Protein AF-V4Y788-F1 (afdb_monomer_lite)

Sequence (87 aa):
AILDDELTEAVYGGGLEAARAAATEAMDRGVVQEDIAESLVGRAFRVRGNLSVDEYGANLDATEFDPAGEPPARLAAETLADLEAAE

pLDDT: mean 84.76, std 8.93, range [63.09, 96.81]

Radius of gyration: 17.61 Å; chains: 1; bounding box: 41×32×43 Å

Foldseek 3Di:
DAEDQVVVLVLQVHHPVVLVVVCVVVVHNVVSVVSSCVSPPPFAWDFAADWDADPVGIDGYTPDIGGDPDTVVRVVVVVVVVVVVVD

Secondary structure (DSSP, 8-state):
-B--HHHHHHHTTSHHHHHHHHHHHTT-SHHHHHHHHHHHTT--EEEEEEEEEETTEEEEEEEEEEE-SS-HHHHHHHHHHHHHTT-

Structure (mmCIF, N/CA/C/O backbone):
data_AF-V4Y788-F1
#
_entry.id   AF-V4Y788-F1
#
loop_
_atom_site.group_PDB
_atom_site.id
_atom_site.type_symbol
_atom_site.label_atom_id
_atom_site.label_alt_id
_atom_site.label_comp_id
_atom_site.label_asym_id
_atom_site.label_entity_id
_atom_site.label_seq_id
_atom_site.pdbx_PDB_ins_code
_atom_site.Cartn_x
_atom_site.Cartn_y
_atom_site.Cartn_z
_atom_site.occupancy
_atom_site.B_iso_or_equiv
_atom_site.auth_seq_id
_atom_site.auth_comp_id
_atom_site.auth_asym_id
_atom_site.auth_atom_id
_atom_site.pdbx_PDB_model_num
ATOM 1 N N . ALA A 1 1 ? 5.670 -1.991 4.302 1.00 84.44 1 ALA A N 1
ATOM 2 C CA . ALA A 1 1 ? 5.625 -0.519 4.334 1.00 84.44 1 ALA A CA 1
ATOM 3 C C . ALA A 1 1 ? 4.628 -0.100 5.397 1.00 84.44 1 ALA A C 1
ATOM 5 O O . ALA A 1 1 ? 3.692 -0.854 5.643 1.00 84.44 1 ALA A O 1
ATOM 6 N N . ILE A 1 2 ? 4.855 1.041 6.028 1.00 93.75 2 ILE A N 1
ATOM 7 C CA . ILE A 1 2 ? 3.987 1.648 7.032 1.00 93.75 2 ILE A CA 1
ATOM 8 C C . ILE A 1 2 ? 3.305 2.828 6.340 1.00 93.75 2 ILE A C 1
ATOM 10 O O . ILE A 1 2 ? 3.990 3.628 5.708 1.00 93.75 2 ILE A O 1
ATOM 14 N N . LEU A 1 3 ? 1.975 2.875 6.388 1.00 92.31 3 LEU A N 1
ATOM 15 C CA . LEU A 1 3 ? 1.178 3.963 5.822 1.00 92.31 3 LEU A CA 1
ATOM 16 C C . LEU A 1 3 ? 0.808 4.930 6.948 1.00 92.31 3 LEU A C 1
ATOM 18 O O . LEU A 1 3 ? 0.487 4.487 8.053 1.00 92.31 3 LEU A O 1
ATOM 22 N N . ASP A 1 4 ? 0.866 6.227 6.671 1.00 91.25 4 ASP A N 1
ATOM 23 C CA . ASP A 1 4 ? 0.359 7.256 7.577 1.00 91.25 4 ASP A CA 1
ATOM 24 C C . ASP A 1 4 ? -1.178 7.322 7.547 1.00 91.25 4 ASP A C 1
ATOM 26 O O . ASP A 1 4 ? -1.846 6.501 6.912 1.00 91.25 4 ASP A O 1
ATOM 30 N N . ASP A 1 5 ? -1.758 8.254 8.296 1.00 88.62 5 ASP A N 1
ATOM 31 C CA . ASP A 1 5 ? -3.204 8.430 8.381 1.00 88.62 5 ASP A CA 1
ATOM 32 C C . ASP A 1 5 ? -3.821 8.787 7.026 1.00 88.62 5 ASP A C 1
ATOM 34 O O . ASP A 1 5 ? -4.793 8.145 6.631 1.00 88.62 5 ASP A O 1
ATOM 38 N N . GLU A 1 6 ? -3.219 9.710 6.277 1.00 87.94 6 GLU A N 1
ATOM 39 C CA . GLU A 1 6 ? -3.711 10.135 4.962 1.00 87.94 6 GLU A CA 1
ATOM 40 C C . GLU A 1 6 ? -3.738 8.974 3.948 1.00 87.94 6 GLU A C 1
ATOM 42 O O . GLU A 1 6 ? -4.758 8.724 3.294 1.00 87.94 6 GLU A O 1
ATOM 47 N N . LEU A 1 7 ? -2.651 8.202 3.841 1.00 89.88 7 LEU A N 1
ATOM 48 C CA . LEU A 1 7 ? -2.584 7.044 2.945 1.00 89.88 7 LEU A CA 1
ATOM 49 C C . LEU A 1 7 ? -3.492 5.902 3.414 1.00 89.88 7 LEU A C 1
ATOM 51 O O . LEU A 1 7 ? -4.093 5.207 2.591 1.00 89.88 7 LEU A O 1
ATOM 55 N N . THR A 1 8 ? -3.632 5.709 4.727 1.00 87.12 8 THR A N 1
ATOM 56 C CA . THR A 1 8 ? -4.548 4.702 5.276 1.00 87.12 8 THR A CA 1
ATOM 57 C C . THR A 1 8 ? -6.006 5.081 4.988 1.00 87.12 8 THR A C 1
ATOM 59 O O . THR A 1 8 ? -6.809 4.222 4.624 1.00 87.12 8 THR A O 1
ATOM 62 N N . GLU A 1 9 ? -6.368 6.360 5.080 1.00 85.25 9 GLU A N 1
ATOM 63 C CA . GLU A 1 9 ? -7.702 6.853 4.725 1.00 85.25 9 GLU A CA 1
ATOM 64 C C . GLU A 1 9 ? -8.054 6.614 3.255 1.00 85.25 9 GLU A C 1
ATOM 66 O O . GLU A 1 9 ? -9.186 6.219 2.950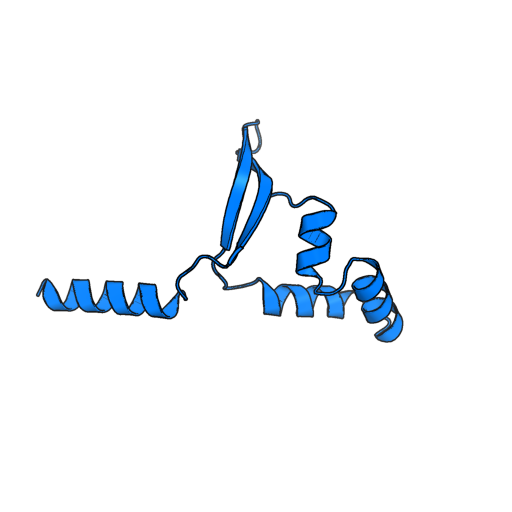 1.00 85.25 9 GLU A O 1
ATOM 71 N N . ALA A 1 10 ? -7.083 6.793 2.358 1.00 83.81 10 ALA A N 1
ATOM 72 C CA . ALA A 1 10 ? -7.250 6.510 0.938 1.00 83.81 10 ALA A CA 1
ATOM 73 C C . ALA A 1 10 ? -7.533 5.020 0.671 1.00 83.81 10 ALA A C 1
ATOM 75 O O . ALA A 1 10 ? -8.397 4.698 -0.147 1.00 83.81 10 ALA A O 1
ATOM 76 N N . VAL A 1 11 ? -6.871 4.111 1.398 1.00 84.38 11 VAL A N 1
ATOM 77 C CA . VAL A 1 11 ? -7.111 2.657 1.309 1.00 84.38 11 VAL A CA 1
ATOM 78 C C . VAL A 1 11 ? -8.543 2.288 1.702 1.00 84.38 11 VAL A C 1
ATOM 80 O O . VAL A 1 11 ? -9.136 1.406 1.084 1.00 84.38 11 VAL A O 1
ATOM 83 N N . TYR A 1 12 ? -9.134 2.980 2.678 1.00 78.94 12 TYR A N 1
ATOM 84 C CA . TYR A 1 12 ? -10.522 2.740 3.086 1.00 78.94 12 TYR A CA 1
ATOM 85 C C . TYR A 1 12 ? -11.567 3.198 2.049 1.00 78.94 12 TYR A C 1
ATOM 87 O O . TYR A 1 12 ? -12.753 2.945 2.240 1.00 78.94 12 TYR A O 1
ATOM 95 N N . GLY A 1 13 ? -11.176 3.890 0.968 1.00 66.44 13 GLY A N 1
ATOM 96 C CA . GLY A 1 13 ? -12.098 4.320 -0.096 1.00 66.44 13 GLY A CA 1
ATOM 97 C C . GLY A 1 13 ? -13.101 5.410 0.315 1.00 66.44 13 GLY A C 1
ATOM 98 O O . GLY A 1 13 ? -14.024 5.718 -0.437 1.00 66.44 13 GLY A O 1
ATOM 99 N N . GLY A 1 14 ? -12.924 6.004 1.498 1.00 63.09 14 GLY A N 1
ATOM 100 C CA . GLY A 1 14 ? -13.814 7.024 2.064 1.00 63.09 14 GLY A CA 1
ATOM 101 C C . GLY A 1 14 ? -13.367 7.581 3.421 1.00 63.09 14 GLY A C 1
ATOM 102 O O . GLY A 1 14 ? -14.146 8.273 4.075 1.00 63.09 14 GLY A O 1
ATOM 103 N N . GLY A 1 15 ? -12.137 7.285 3.856 1.00 69.00 15 GLY A N 1
ATOM 104 C CA . GLY A 1 15 ? -11.602 7.701 5.151 1.00 69.00 15 GLY A CA 1
ATOM 105 C C . GLY A 1 15 ? -11.950 6.775 6.324 1.00 69.00 15 GLY A C 1
ATOM 106 O O . GLY A 1 15 ? -12.809 5.893 6.240 1.00 69.00 15 GLY A O 1
ATOM 107 N N . LEU A 1 16 ? -11.270 6.992 7.454 1.00 70.56 16 LEU A N 1
ATOM 108 C CA . LEU A 1 16 ? -11.387 6.180 8.672 1.00 70.56 16 LEU A CA 1
ATOM 109 C C . LEU A 1 16 ? -12.797 6.235 9.286 1.00 70.56 16 LEU A C 1
ATOM 111 O O . LEU A 1 16 ? -13.273 5.248 9.850 1.00 70.56 16 LEU A O 1
ATOM 115 N N . GLU A 1 17 ? -13.477 7.375 9.167 1.00 73.19 17 GLU A N 1
ATOM 116 C CA . GLU A 1 17 ? -14.856 7.560 9.637 1.00 73.19 17 GLU A CA 1
ATOM 117 C C . GLU A 1 17 ? -15.858 6.726 8.829 1.00 73.19 17 GLU A C 1
ATOM 119 O O . GLU A 1 17 ? -16.734 6.088 9.414 1.00 73.19 17 GLU A O 1
ATOM 124 N N . ALA A 1 18 ? -15.700 6.647 7.502 1.00 71.88 18 ALA A N 1
ATOM 125 C CA . ALA A 1 18 ? -16.552 5.807 6.661 1.00 71.88 18 ALA A CA 1
ATOM 126 C C . ALA A 1 18 ? -16.351 4.319 6.978 1.00 71.88 18 ALA A C 1
ATOM 128 O O . ALA A 1 18 ? -17.326 3.585 7.142 1.00 71.88 18 ALA A O 1
ATOM 129 N N . ALA A 1 19 ? -15.100 3.893 7.175 1.00 73.31 19 ALA A N 1
ATOM 130 C CA . ALA A 1 19 ? -14.792 2.535 7.613 1.00 73.31 19 ALA A CA 1
ATOM 131 C C . ALA A 1 19 ? -15.394 2.221 8.997 1.00 73.31 19 ALA A C 1
ATOM 133 O O . ALA A 1 19 ? -15.978 1.158 9.209 1.00 73.31 19 ALA A O 1
ATOM 134 N N . ARG A 1 20 ? -15.318 3.159 9.953 1.00 75.88 20 ARG A N 1
ATOM 135 C CA . ARG A 1 20 ? -15.960 3.015 11.273 1.00 75.88 20 ARG A CA 1
ATOM 136 C C . ARG A 1 20 ? -17.480 2.938 11.178 1.00 75.88 20 ARG A C 1
ATOM 138 O O . ARG A 1 20 ? -18.076 2.154 11.919 1.00 75.88 20 ARG A O 1
ATOM 145 N N . ALA A 1 21 ? -18.098 3.723 10.300 1.00 79.69 21 ALA A N 1
ATOM 146 C CA . ALA A 1 21 ? -19.535 3.680 10.058 1.00 79.69 21 ALA A CA 1
ATOM 147 C C . ALA A 1 21 ? -19.953 2.321 9.480 1.00 79.69 21 ALA A C 1
ATOM 149 O O . ALA A 1 21 ? -20.847 1.692 10.041 1.00 79.69 21 ALA A O 1
ATOM 150 N N . ALA A 1 22 ? -19.238 1.823 8.465 1.00 75.50 22 ALA A N 1
ATOM 151 C CA . ALA A 1 22 ? -19.473 0.509 7.867 1.00 75.50 22 ALA A CA 1
ATOM 152 C C . ALA A 1 22 ? -19.345 -0.625 8.899 1.00 75.50 22 ALA A C 1
ATOM 154 O O . ALA A 1 22 ? -20.242 -1.455 9.027 1.00 75.50 22 ALA A O 1
ATOM 155 N N . ALA A 1 23 ? -18.289 -0.612 9.721 1.00 78.06 23 ALA A N 1
ATOM 156 C CA . ALA A 1 23 ? -18.124 -1.592 10.798 1.00 78.06 23 ALA A CA 1
ATOM 157 C C . ALA A 1 23 ? -19.224 -1.502 11.870 1.00 78.06 23 ALA A C 1
ATOM 159 O O . ALA A 1 23 ? -19.609 -2.510 12.461 1.00 78.06 23 ALA A O 1
ATOM 160 N N . THR A 1 24 ? -19.716 -0.293 12.158 1.00 80.94 24 THR A N 1
ATOM 161 C CA . THR A 1 24 ? -20.787 -0.078 13.143 1.00 80.94 24 THR A CA 1
ATOM 162 C C . THR A 1 24 ? -22.130 -0.570 12.611 1.00 80.94 24 THR A C 1
ATOM 164 O O . THR A 1 24 ? -22.866 -1.224 13.346 1.00 80.94 24 THR A O 1
ATOM 167 N N . GLU A 1 25 ? -22.432 -0.295 11.341 1.00 78.69 25 GLU A N 1
ATOM 168 C CA . GLU A 1 25 ? -23.631 -0.775 10.649 1.00 78.69 25 GLU A CA 1
ATOM 169 C C . GLU A 1 25 ? -23.642 -2.302 10.542 1.00 78.69 25 GLU A C 1
ATOM 171 O O . GLU A 1 25 ? -24.635 -2.940 10.890 1.00 78.69 25 GLU A O 1
ATOM 176 N N . ALA A 1 26 ? -22.513 -2.894 10.156 1.00 80.50 26 ALA A N 1
ATOM 177 C CA . ALA A 1 26 ? -22.350 -4.340 10.089 1.00 80.50 26 ALA A CA 1
ATOM 178 C C . ALA A 1 26 ? -22.275 -5.013 11.473 1.00 80.50 26 ALA A C 1
ATOM 180 O O . ALA A 1 26 ? -22.319 -6.238 11.560 1.00 80.50 26 ALA A O 1
ATOM 181 N N . MET A 1 27 ? -22.133 -4.230 12.554 1.00 83.12 27 MET A N 1
ATOM 182 C CA . MET A 1 27 ? -21.783 -4.699 13.904 1.00 83.12 27 MET A CA 1
ATOM 183 C C . MET A 1 27 ? -20.548 -5.614 13.932 1.00 83.12 27 MET A C 1
ATOM 185 O O . MET A 1 27 ? -20.356 -6.391 14.869 1.00 83.12 27 MET A O 1
ATOM 189 N N . ASP A 1 28 ? -19.699 -5.505 12.915 1.00 80.94 28 ASP A N 1
ATOM 190 C CA . ASP A 1 28 ? -18.568 -6.380 12.688 1.00 80.94 28 ASP A CA 1
ATOM 191 C C . ASP A 1 28 ? -17.410 -5.586 12.081 1.00 80.94 28 ASP A C 1
ATOM 193 O O . ASP A 1 28 ? -17.518 -4.950 11.033 1.00 80.94 28 ASP A O 1
ATOM 197 N N . ARG A 1 29 ? -16.262 -5.638 12.758 1.00 75.06 29 ARG A N 1
ATOM 198 C CA . ARG A 1 29 ? -15.015 -5.035 12.271 1.00 75.06 29 ARG A CA 1
ATOM 199 C C . ARG A 1 29 ? -14.341 -5.883 11.188 1.00 75.06 29 ARG A C 1
ATOM 201 O O . ARG A 1 29 ? -13.378 -5.413 10.586 1.00 75.06 29 ARG A O 1
ATOM 208 N N . GLY A 1 30 ? -14.796 -7.118 10.981 1.00 76.81 30 GLY A N 1
ATOM 209 C CA . GLY A 1 30 ? -14.338 -8.030 9.939 1.00 76.81 30 GLY A CA 1
ATOM 210 C C . GLY A 1 30 ? -14.648 -7.518 8.537 1.00 76.81 30 GLY A C 1
ATOM 211 O O . GLY A 1 30 ? -13.770 -7.578 7.688 1.00 76.81 30 GLY A O 1
ATOM 212 N N . VAL A 1 31 ? -15.812 -6.892 8.330 1.00 80.62 31 VAL A N 1
ATOM 213 C CA . VAL A 1 31 ? -16.226 -6.357 7.016 1.00 80.62 31 VAL A CA 1
ATOM 214 C C . VAL A 1 31 ? -15.199 -5.373 6.457 1.00 80.62 31 VAL A C 1
ATOM 216 O O . VAL A 1 31 ? -14.771 -5.489 5.318 1.00 80.62 31 VAL A O 1
ATOM 219 N N . VAL A 1 32 ? -14.689 -4.475 7.301 1.00 79.50 32 VAL A N 1
ATOM 220 C CA . VAL A 1 32 ? -13.651 -3.515 6.899 1.00 79.50 32 VAL A CA 1
ATOM 221 C C . VAL A 1 32 ? -12.344 -4.215 6.508 1.00 79.50 32 VAL A C 1
ATOM 223 O O . VAL A 1 32 ? -11.658 -3.777 5.590 1.00 79.50 32 VAL A O 1
ATOM 226 N N . GLN A 1 33 ? -11.979 -5.302 7.193 1.00 81.69 33 GLN A N 1
ATOM 227 C CA . GLN A 1 33 ? -10.785 -6.076 6.841 1.00 81.69 33 GLN A CA 1
ATOM 228 C C . GLN A 1 33 ? -10.970 -6.838 5.529 1.00 81.69 33 GLN A C 1
ATOM 230 O O . GLN A 1 33 ? -10.023 -6.915 4.751 1.00 81.69 33 GLN A O 1
ATOM 235 N N . GLU A 1 34 ? -12.159 -7.383 5.282 1.00 83.56 34 GLU A N 1
ATOM 236 C CA . GLU A 1 34 ? -12.497 -8.085 4.042 1.00 83.56 34 GLU A CA 1
ATOM 237 C C . GLU A 1 34 ? -12.483 -7.130 2.844 1.00 83.56 34 GLU A C 1
ATOM 239 O O . GLU A 1 34 ? -11.821 -7.423 1.849 1.00 83.56 34 GLU A O 1
ATOM 244 N N . ASP A 1 35 ? -13.078 -5.945 2.982 1.00 82.56 35 ASP A N 1
ATOM 245 C CA . ASP A 1 35 ? -13.087 -4.911 1.941 1.00 82.56 35 ASP A CA 1
ATOM 246 C C . ASP A 1 35 ? -11.664 -4.418 1.611 1.00 82.56 35 ASP A C 1
ATOM 248 O O . ASP A 1 35 ? -11.273 -4.278 0.444 1.00 82.56 35 ASP A O 1
ATOM 252 N N . ILE A 1 36 ? -10.833 -4.193 2.639 1.00 84.06 36 ILE A N 1
ATOM 253 C CA . ILE A 1 36 ? -9.416 -3.862 2.432 1.00 84.06 36 ILE A CA 1
ATOM 254 C C . ILE A 1 36 ? -8.689 -5.028 1.761 1.00 84.06 36 ILE A C 1
ATOM 256 O O . ILE A 1 36 ? -7.882 -4.815 0.855 1.00 84.06 36 ILE A O 1
ATOM 260 N N . ALA A 1 37 ? -8.951 -6.263 2.187 1.00 85.31 37 ALA A N 1
ATOM 261 C CA . ALA A 1 37 ? -8.300 -7.426 1.611 1.00 85.31 37 ALA A CA 1
ATOM 262 C C . ALA A 1 37 ? -8.644 -7.572 0.122 1.00 85.31 37 ALA A C 1
ATOM 264 O O . ALA A 1 37 ? -7.744 -7.784 -0.685 1.00 85.31 37 ALA A O 1
ATOM 265 N N . GLU A 1 38 ? -9.901 -7.378 -0.269 1.00 83.81 38 GLU A N 1
ATOM 266 C CA . GLU A 1 38 ? -10.332 -7.437 -1.670 1.00 83.81 38 GLU A CA 1
ATOM 267 C C . GLU A 1 38 ? -9.696 -6.329 -2.538 1.00 83.81 38 GLU A C 1
ATOM 269 O O . GLU A 1 38 ? -9.395 -6.518 -3.729 1.00 83.81 38 GLU A O 1
ATOM 274 N N . SER A 1 39 ? -9.440 -5.162 -1.942 1.00 81.00 39 SER A N 1
ATOM 275 C CA . SER A 1 39 ? -8.826 -4.034 -2.645 1.00 81.00 39 SER A CA 1
ATOM 276 C C . SER A 1 39 ? -7.296 -4.096 -2.711 1.00 81.00 39 SER A C 1
ATOM 278 O O . SER A 1 39 ? -6.728 -3.609 -3.689 1.00 81.00 39 SER A O 1
ATOM 280 N N . LEU A 1 40 ? -6.618 -4.716 -1.7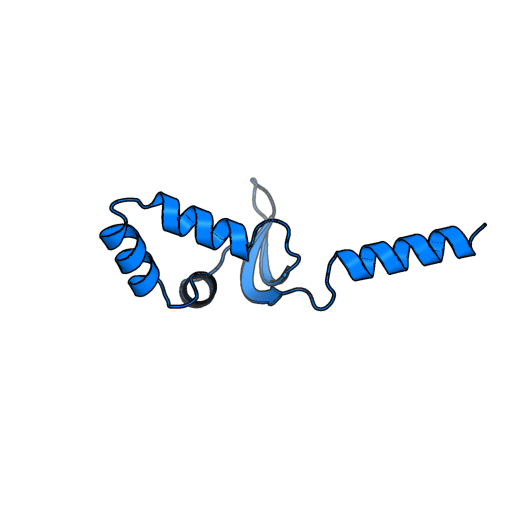39 1.00 86.75 40 LEU A N 1
ATOM 281 C CA . LEU A 1 40 ? -5.153 -4.721 -1.653 1.00 86.75 40 LEU A CA 1
ATOM 282 C C . LEU A 1 40 ? -4.508 -6.085 -1.921 1.00 86.75 40 LEU A C 1
ATOM 284 O O . LEU A 1 40 ? -3.464 -6.161 -2.574 1.00 86.75 40 LEU A O 1
ATOM 288 N N . VAL A 1 41 ? -5.077 -7.171 -1.401 1.00 87.56 41 VAL A N 1
ATOM 289 C CA . VAL A 1 41 ? -4.424 -8.485 -1.432 1.00 87.56 41 VAL A CA 1
ATOM 290 C C . VAL A 1 41 ? -4.354 -9.000 -2.869 1.00 87.56 41 VAL A C 1
ATOM 292 O O . VAL A 1 41 ? -5.309 -8.931 -3.637 1.00 87.56 41 VAL A O 1
ATOM 295 N N . GLY A 1 42 ? -3.180 -9.508 -3.250 1.00 84.38 42 GLY A N 1
ATOM 296 C CA . GLY A 1 42 ? -2.925 -10.025 -4.596 1.00 84.38 42 GLY A CA 1
ATOM 297 C C . GLY A 1 42 ? -2.684 -8.951 -5.660 1.00 84.38 42 GLY A C 1
ATOM 298 O O . GLY A 1 42 ? -2.455 -9.297 -6.820 1.00 84.38 42 GLY A O 1
ATOM 299 N N . ARG A 1 43 ? -2.695 -7.661 -5.296 1.00 84.31 43 ARG A N 1
ATOM 300 C CA . ARG A 1 43 ? -2.380 -6.562 -6.216 1.00 84.31 43 ARG A CA 1
ATOM 301 C C . ARG A 1 43 ? -0.943 -6.081 -6.039 1.00 84.31 43 ARG A C 1
ATOM 303 O O . ARG A 1 43 ? -0.347 -6.207 -4.971 1.00 84.31 43 ARG A O 1
ATOM 310 N N . ALA A 1 44 ? -0.382 -5.535 -7.113 1.00 85.44 44 ALA A N 1
ATOM 311 C CA . ALA A 1 44 ? 0.947 -4.942 -7.103 1.00 85.44 44 ALA A CA 1
ATOM 312 C C . ALA A 1 44 ? 0.844 -3.437 -6.833 1.00 85.44 44 ALA A C 1
ATOM 314 O O . ALA A 1 44 ? 0.034 -2.750 -7.457 1.00 85.44 44 ALA A O 1
ATOM 315 N N . PHE A 1 45 ? 1.691 -2.930 -5.939 1.00 87.81 45 PHE A N 1
ATOM 316 C CA . PHE A 1 45 ? 1.761 -1.514 -5.584 1.00 87.81 45 PHE A CA 1
ATOM 317 C C . PHE A 1 45 ? 3.194 -1.007 -5.679 1.00 87.81 45 PHE A C 1
ATOM 319 O O . PHE A 1 45 ? 4.151 -1.704 -5.333 1.00 87.81 45 PHE A O 1
ATOM 326 N N . ARG A 1 46 ? 3.334 0.233 -6.133 1.00 90.25 46 ARG A N 1
ATOM 327 C CA . ARG A 1 46 ? 4.550 1.020 -6.030 1.00 90.25 46 ARG A CA 1
ATOM 328 C C . ARG A 1 46 ? 4.479 1.835 -4.746 1.00 90.25 46 ARG A C 1
ATOM 330 O O . ARG A 1 46 ? 3.537 2.590 -4.535 1.00 90.25 46 ARG A O 1
ATOM 337 N N . VAL A 1 47 ? 5.515 1.707 -3.924 1.00 93.81 47 VAL A N 1
ATOM 338 C CA . VAL A 1 47 ? 5.624 2.421 -2.649 1.00 93.81 47 VAL A CA 1
ATOM 339 C C . VAL A 1 47 ? 6.890 3.266 -2.653 1.00 93.81 47 VAL A C 1
ATOM 341 O O . VAL A 1 47 ? 7.963 2.765 -3.002 1.00 93.81 47 VAL A O 1
ATOM 344 N N . ARG A 1 48 ? 6.785 4.542 -2.274 1.00 93.75 48 ARG A N 1
ATOM 345 C CA . ARG A 1 48 ? 7.940 5.415 -2.007 1.00 93.75 48 ARG A CA 1
ATOM 346 C C . ARG A 1 48 ? 7.892 5.900 -0.578 1.00 93.75 48 ARG A C 1
ATOM 348 O O . ARG A 1 48 ? 6.812 6.075 -0.032 1.00 93.75 48 ARG A O 1
ATOM 355 N N . GLY A 1 49 ? 9.060 6.107 0.013 1.00 95.06 49 GLY A N 1
ATOM 356 C CA . GLY A 1 49 ? 9.139 6.469 1.412 1.00 95.06 49 GLY A CA 1
ATOM 357 C C . GLY A 1 49 ? 10.555 6.510 1.954 1.00 95.06 49 GLY A C 1
ATOM 358 O O . GLY A 1 49 ? 11.530 6.346 1.212 1.00 95.06 49 GLY A O 1
ATOM 359 N N . ASN A 1 50 ? 10.648 6.703 3.263 1.00 96.06 50 ASN A N 1
ATOM 360 C CA . ASN A 1 50 ? 11.903 6.657 3.991 1.00 96.06 50 ASN A CA 1
ATOM 361 C C . ASN A 1 50 ? 12.197 5.224 4.445 1.00 96.06 50 ASN A C 1
ATOM 363 O O . ASN A 1 50 ? 11.379 4.605 5.122 1.00 96.06 50 ASN A O 1
ATOM 367 N N . LEU A 1 51 ? 13.364 4.700 4.072 1.00 95.81 51 LEU A N 1
ATOM 368 C CA . LEU A 1 51 ? 13.802 3.366 4.471 1.00 95.81 51 LEU A CA 1
ATOM 369 C C . LEU A 1 51 ? 14.720 3.473 5.690 1.00 95.81 51 LEU A C 1
ATOM 371 O O . LEU A 1 51 ? 15.788 4.081 5.616 1.00 95.81 51 LEU A O 1
ATOM 375 N N . SER A 1 52 ? 14.329 2.841 6.789 1.00 95.00 52 SER A N 1
ATOM 376 C CA . SER A 1 52 ? 15.153 2.666 7.984 1.00 95.00 52 SER A CA 1
ATOM 377 C C . SER A 1 52 ? 15.447 1.183 8.210 1.00 95.00 52 SER A C 1
ATOM 379 O O . SER A 1 52 ? 14.697 0.317 7.762 1.00 95.00 52 SER A O 1
ATOM 381 N N . VAL A 1 53 ? 16.576 0.879 8.853 1.00 96.81 53 VAL A N 1
ATOM 382 C CA . VAL A 1 53 ? 16.999 -0.500 9.139 1.00 96.81 53 VAL A CA 1
ATOM 383 C C . VAL A 1 53 ? 17.350 -0.619 10.616 1.00 96.81 53 VAL A C 1
ATOM 385 O O . VAL A 1 53 ? 18.122 0.192 11.130 1.00 96.81 53 VAL A O 1
ATOM 388 N N . ASP A 1 54 ? 16.793 -1.628 11.277 1.00 94.50 54 ASP A N 1
ATOM 389 C CA . ASP A 1 54 ? 17.005 -1.951 12.687 1.00 94.50 54 ASP A CA 1
ATOM 390 C C . ASP A 1 54 ? 17.325 -3.449 12.888 1.00 94.50 54 ASP A C 1
ATOM 392 O O . ASP A 1 54 ? 17.653 -4.166 11.939 1.00 94.50 54 ASP A O 1
ATOM 396 N N . GLU A 1 55 ? 17.290 -3.925 14.138 1.00 94.69 55 GLU A N 1
ATOM 397 C CA . GLU A 1 55 ? 17.564 -5.329 14.485 1.00 94.69 55 GLU A CA 1
ATOM 398 C C . GLU A 1 55 ? 16.494 -6.322 13.982 1.00 94.69 55 GLU A C 1
ATOM 400 O O . GLU A 1 55 ? 16.771 -7.519 13.894 1.00 94.69 55 GLU A O 1
ATOM 405 N N . TYR A 1 56 ? 15.299 -5.841 13.623 1.00 91.75 56 TYR A N 1
ATOM 406 C CA . TYR A 1 56 ? 14.172 -6.632 13.118 1.00 91.75 56 TYR A CA 1
ATOM 407 C C . TYR A 1 56 ? 14.073 -6.615 11.587 1.00 91.75 56 TYR A C 1
ATOM 409 O O . TYR A 1 56 ? 13.378 -7.455 11.011 1.00 91.75 56 TYR A O 1
ATOM 417 N N . GLY A 1 57 ? 14.785 -5.705 10.915 1.00 94.44 57 GLY A N 1
ATOM 418 C CA . GLY A 1 57 ? 14.884 -5.657 9.460 1.00 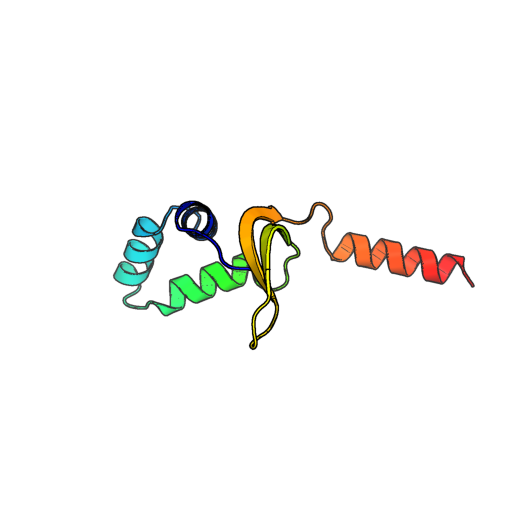94.44 57 GLY A CA 1
ATOM 419 C C . GLY A 1 57 ? 14.765 -4.244 8.902 1.00 94.44 57 GLY A C 1
ATOM 420 O O . GLY A 1 57 ? 15.263 -3.289 9.489 1.00 94.44 57 GLY A O 1
ATOM 421 N N . ALA A 1 58 ? 14.147 -4.122 7.725 1.00 93.69 58 ALA A N 1
ATOM 422 C CA . ALA A 1 58 ? 13.962 -2.847 7.041 1.00 93.69 58 ALA A CA 1
ATOM 423 C C . ALA A 1 58 ? 12.502 -2.380 7.119 1.00 93.69 58 ALA A C 1
ATOM 425 O O . ALA A 1 58 ? 11.594 -3.087 6.678 1.00 93.69 58 ALA A O 1
ATOM 426 N N . ASN A 1 59 ? 12.296 -1.163 7.618 1.00 93.94 59 ASN A N 1
ATOM 427 C CA . ASN A 1 59 ? 11.007 -0.485 7.672 1.00 93.94 59 ASN A CA 1
ATOM 428 C C . ASN A 1 59 ? 10.963 0.613 6.606 1.00 93.94 59 ASN A C 1
ATOM 430 O O . ASN A 1 59 ? 11.898 1.399 6.476 1.00 93.94 59 ASN A O 1
ATOM 434 N N . LEU A 1 60 ? 9.879 0.656 5.831 1.00 94.88 60 LEU A N 1
ATOM 435 C CA . LEU A 1 60 ? 9.629 1.700 4.836 1.00 94.88 60 LEU A CA 1
ATOM 436 C C . LEU A 1 60 ? 8.419 2.515 5.283 1.00 94.88 60 LEU A C 1
ATOM 438 O O . LEU A 1 60 ? 7.298 2.019 5.151 1.00 94.88 60 LEU A O 1
ATOM 442 N N . ASP A 1 61 ? 8.650 3.730 5.765 1.00 96.38 61 ASP A N 1
ATOM 443 C CA . ASP A 1 61 ? 7.600 4.708 6.057 1.00 96.38 61 ASP A CA 1
ATOM 444 C C . ASP A 1 61 ? 7.176 5.360 4.742 1.00 96.38 61 ASP A C 1
ATOM 446 O O . ASP A 1 61 ? 7.955 6.102 4.137 1.00 96.38 61 ASP A O 1
ATOM 450 N N . ALA A 1 62 ? 5.990 5.009 4.249 1.00 96.31 62 ALA A N 1
ATOM 451 C CA . ALA A 1 62 ? 5.524 5.402 2.930 1.00 96.31 62 ALA A CA 1
ATOM 452 C C . ALA A 1 62 ? 5.071 6.865 2.909 1.00 96.31 62 ALA A C 1
ATOM 454 O O . ALA A 1 62 ? 4.318 7.302 3.767 1.00 96.31 62 ALA A O 1
ATOM 455 N N . THR A 1 63 ? 5.497 7.588 1.880 1.00 94.69 63 THR A N 1
ATOM 456 C CA . THR A 1 63 ? 4.988 8.913 1.503 1.00 94.69 63 THR A CA 1
ATOM 457 C C . THR A 1 63 ? 4.167 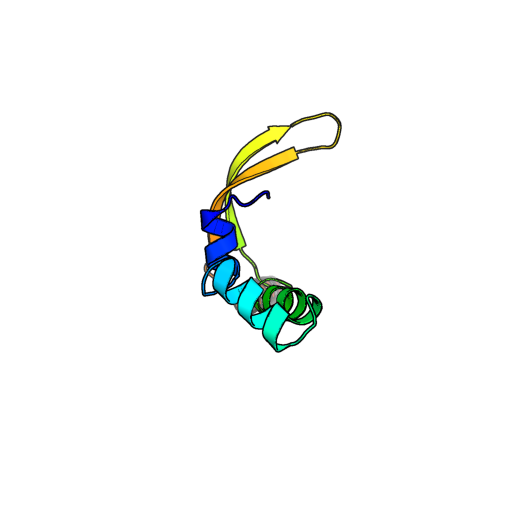8.855 0.213 1.00 94.69 63 THR A C 1
ATOM 459 O O . THR A 1 63 ? 3.448 9.794 -0.099 1.00 94.69 63 THR A O 1
ATOM 462 N N . GLU A 1 64 ? 4.292 7.773 -0.565 1.00 92.00 64 GLU A N 1
ATOM 463 C CA . GLU A 1 64 ? 3.456 7.485 -1.736 1.00 92.00 64 GLU A CA 1
ATOM 464 C C . GLU A 1 64 ? 3.109 5.992 -1.759 1.00 92.00 64 GLU A C 1
ATOM 466 O O . GLU A 1 64 ? 3.977 5.141 -1.517 1.00 92.00 64 GLU A O 1
ATOM 471 N N . PHE A 1 65 ? 1.859 5.675 -2.095 1.00 92.31 65 PHE A N 1
ATOM 472 C CA . PHE A 1 65 ? 1.347 4.314 -2.221 1.00 92.31 65 PHE A CA 1
ATOM 473 C C . PHE A 1 65 ? 0.343 4.246 -3.376 1.00 92.31 65 PHE A C 1
ATOM 475 O O . PHE A 1 65 ? -0.814 4.628 -3.226 1.00 92.31 65 PHE A O 1
ATOM 482 N N . ASP A 1 66 ? 0.788 3.748 -4.529 1.00 89.56 66 ASP A N 1
ATOM 483 C CA . ASP A 1 66 ? -0.007 3.714 -5.758 1.00 89.56 66 ASP A CA 1
ATOM 484 C C . ASP A 1 66 ? -0.038 2.306 -6.356 1.00 89.56 66 ASP A C 1
ATOM 486 O O . ASP A 1 66 ? 0.940 1.563 -6.227 1.00 89.56 66 ASP A O 1
ATOM 490 N N . PRO A 1 67 ? -1.106 1.910 -7.070 1.00 85.94 67 PRO A N 1
ATOM 491 C CA . PRO A 1 67 ? -1.089 0.693 -7.869 1.00 85.94 67 PRO A CA 1
ATOM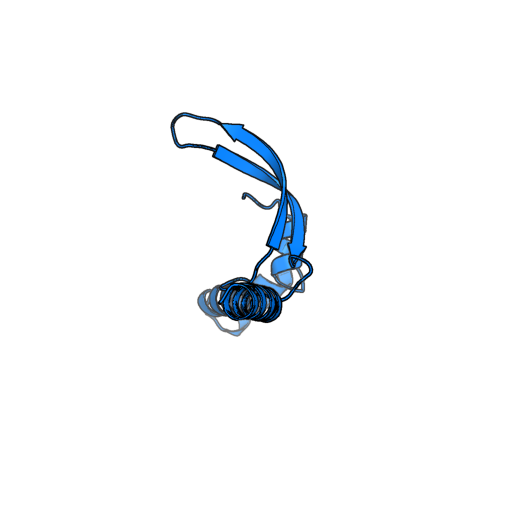 492 C C . PRO A 1 67 ? 0.115 0.690 -8.818 1.00 85.94 67 PRO A C 1
ATOM 494 O O . PRO A 1 67 ? 0.380 1.670 -9.517 1.00 85.94 67 PRO A O 1
ATOM 497 N N . ALA A 1 68 ? 0.860 -0.414 -8.850 1.00 84.44 68 ALA A N 1
ATOM 498 C CA . ALA A 1 68 ? 1.944 -0.570 -9.804 1.00 84.44 68 ALA A CA 1
ATOM 499 C C . ALA A 1 68 ? 1.326 -0.561 -11.206 1.00 84.44 68 ALA A C 1
ATOM 501 O O . ALA A 1 68 ? 0.454 -1.373 -11.520 1.00 84.44 68 ALA A O 1
ATOM 502 N N . GLY A 1 69 ? 1.732 0.409 -12.024 1.00 69.44 69 GLY A N 1
ATOM 503 C CA . GLY A 1 69 ? 1.271 0.551 -13.397 1.00 69.44 69 GLY A CA 1
ATOM 504 C C . GLY A 1 69 ? 1.797 -0.588 -14.254 1.00 69.44 69 GLY A C 1
ATOM 505 O O . GLY A 1 69 ? 2.844 -0.440 -14.858 1.00 69.44 69 GLY A O 1
ATOM 506 N N . GLU A 1 70 ? 1.096 -1.715 -14.211 1.00 64.56 70 GLU A N 1
ATOM 507 C CA . GLU A 1 70 ? 0.913 -2.769 -15.210 1.00 64.56 70 GLU A CA 1
ATOM 508 C C . GLU A 1 70 ? 0.273 -3.950 -14.465 1.00 64.56 70 GLU A C 1
ATOM 510 O O . GLU A 1 70 ? 0.811 -4.410 -13.454 1.00 64.56 70 GLU A O 1
ATOM 515 N N . PRO A 1 71 ? -0.910 -4.430 -14.887 1.00 67.00 71 PRO A N 1
ATOM 516 C CA . PRO A 1 71 ? -1.578 -5.504 -14.170 1.00 67.00 71 PRO A CA 1
ATOM 517 C C . PRO A 1 71 ? -0.671 -6.745 -14.155 1.00 67.00 71 PRO A C 1
ATOM 519 O O . PRO A 1 71 ? -0.090 -7.065 -15.193 1.00 67.00 71 PRO A O 1
ATOM 522 N N . PRO A 1 72 ? -0.584 -7.495 -13.041 1.00 69.31 72 PRO A N 1
ATOM 523 C CA . PRO A 1 72 ? 0.266 -8.687 -12.944 1.00 69.31 72 PRO A CA 1
ATOM 524 C C . PRO A 1 72 ? 0.064 -9.688 -14.091 1.00 69.31 72 PRO A C 1
ATOM 526 O O . PRO A 1 72 ? 1.010 -10.324 -14.539 1.00 69.31 72 PRO A O 1
ATOM 529 N N . ALA A 1 73 ? -1.162 -9.777 -14.619 1.00 75.75 73 ALA A N 1
ATOM 530 C CA . ALA A 1 73 ? -1.495 -10.595 -15.783 1.00 75.75 73 ALA A CA 1
ATOM 531 C C . ALA A 1 73 ? -0.745 -10.180 -17.061 1.00 75.75 73 ALA A C 1
ATOM 533 O O . ALA A 1 73 ? -0.375 -11.036 -17.858 1.00 75.75 73 ALA A O 1
ATOM 534 N N . ARG A 1 74 ? -0.503 -8.879 -17.257 1.00 76.69 74 ARG A N 1
ATOM 535 C CA . ARG A 1 74 ? 0.265 -8.365 -18.393 1.00 76.69 74 ARG A CA 1
ATOM 536 C C . ARG A 1 74 ? 1.744 -8.715 -18.256 1.00 76.69 74 ARG A C 1
ATOM 538 O O . ARG A 1 74 ? 2.298 -9.257 -19.200 1.00 76.69 74 ARG A O 1
ATOM 545 N N . LEU A 1 75 ? 2.336 -8.498 -17.080 1.00 79.88 75 LEU A N 1
ATOM 546 C CA . LEU A 1 75 ? 3.726 -8.890 -16.805 1.00 79.88 75 LEU A CA 1
ATOM 547 C C . LEU A 1 75 ? 3.934 -10.402 -16.974 1.00 79.88 75 LEU A C 1
ATOM 549 O O . LEU A 1 75 ? 4.932 -10.834 -17.545 1.00 79.88 75 LEU A O 1
ATOM 553 N N . ALA A 1 76 ? 2.972 -11.212 -16.521 1.00 84.19 76 ALA A N 1
ATOM 554 C CA . ALA A 1 76 ? 2.999 -12.659 -16.714 1.00 84.19 76 ALA A CA 1
ATOM 555 C C . ALA A 1 76 ? 2.927 -13.049 -18.200 1.00 84.19 76 ALA A C 1
ATOM 557 O O . ALA A 1 76 ? 3.673 -13.923 -18.635 1.00 84.19 76 ALA A O 1
ATOM 558 N N . ALA A 1 77 ? 2.059 -12.394 -18.979 1.00 87.88 77 ALA A N 1
ATOM 559 C CA . ALA A 1 77 ? 1.941 -12.636 -20.416 1.00 87.88 77 ALA A CA 1
ATOM 560 C C . ALA A 1 77 ? 3.206 -12.220 -21.184 1.00 87.88 77 ALA A C 1
ATOM 562 O O . ALA A 1 77 ? 3.656 -12.963 -22.049 1.00 87.88 77 ALA A O 1
ATOM 563 N N . GLU A 1 78 ? 3.795 -11.070 -20.847 1.00 90.44 78 GLU A N 1
ATOM 564 C CA . GLU A 1 78 ? 5.056 -10.600 -21.435 1.00 90.44 78 GLU A CA 1
ATOM 565 C C . GLU A 1 78 ? 6.207 -11.562 -21.104 1.00 90.44 78 GLU A C 1
ATOM 567 O O . GLU A 1 78 ? 6.911 -12.004 -22.005 1.00 90.44 78 GLU A O 1
ATOM 572 N N . THR A 1 79 ? 6.319 -12.000 -19.844 1.00 92.12 79 THR A N 1
ATOM 573 C CA . THR A 1 79 ? 7.333 -12.987 -19.429 1.00 92.12 79 THR A CA 1
ATOM 574 C C . THR A 1 79 ? 7.178 -14.319 -20.171 1.00 92.12 79 THR A C 1
ATOM 576 O O . THR A 1 79 ? 8.171 -14.922 -20.566 1.00 92.12 79 THR A O 1
ATOM 579 N N . LEU A 1 80 ? 5.943 -14.801 -20.357 1.00 95.50 80 LEU A N 1
ATOM 580 C CA . LEU A 1 80 ? 5.686 -16.045 -21.088 1.00 95.50 80 LEU A CA 1
ATOM 581 C C . LEU A 1 80 ? 6.086 -15.921 -22.564 1.00 95.50 80 LEU A C 1
ATOM 583 O O . LEU A 1 80 ? 6.758 -16.808 -23.080 1.00 95.50 80 LEU A O 1
ATOM 587 N N . ALA A 1 81 ? 5.718 -14.815 -23.214 1.00 96.12 81 ALA A N 1
ATOM 588 C CA . ALA A 1 81 ? 6.066 -14.563 -24.609 1.00 96.12 81 ALA A CA 1
ATOM 589 C C . ALA A 1 81 ? 7.589 -14.491 -24.821 1.00 96.12 81 ALA A C 1
ATOM 591 O O . ALA A 1 81 ? 8.098 -15.033 -25.801 1.00 96.12 81 ALA A O 1
ATOM 592 N N . ASP A 1 82 ? 8.319 -13.874 -23.888 1.00 94.50 82 ASP A N 1
ATOM 593 C CA . ASP A 1 82 ? 9.784 -13.810 -23.931 1.00 94.50 82 ASP A CA 1
ATOM 594 C C . ASP A 1 82 ? 10.432 -15.202 -23.824 1.00 94.50 82 ASP A C 1
ATOM 596 O O . ASP A 1 82 ? 11.434 -15.468 -24.487 1.00 94.50 82 ASP A O 1
ATOM 600 N N . LEU A 1 83 ? 9.861 -16.104 -23.015 1.00 96.19 83 LEU A N 1
ATOM 601 C CA . LEU A 1 83 ? 10.340 -17.485 -22.885 1.00 96.19 83 LEU A CA 1
ATOM 602 C C . LEU A 1 83 ? 10.068 -18.311 -24.147 1.00 96.19 83 LEU A C 1
ATOM 604 O O . LEU A 1 83 ? 10.959 -19.027 -24.592 1.00 96.19 83 LEU A O 1
ATOM 608 N N . GLU A 1 84 ? 8.878 -18.186 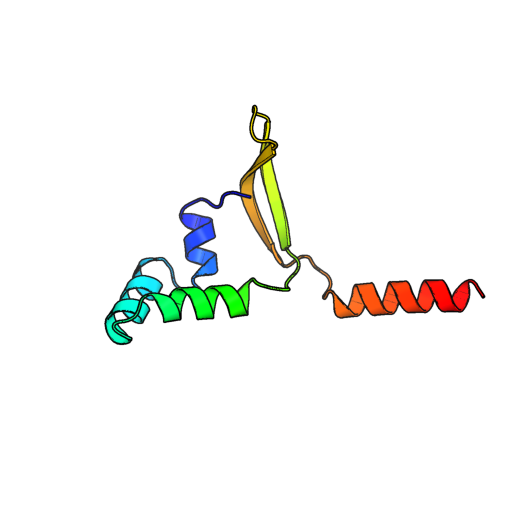-24.739 1.00 94.50 84 GLU A N 1
ATOM 609 C CA . GLU A 1 84 ? 8.520 -18.868 -25.994 1.00 94.50 84 GLU A CA 1
ATOM 610 C C . GLU A 1 84 ? 9.376 -18.388 -27.176 1.00 94.50 84 GLU A C 1
ATOM 612 O O . GLU A 1 84 ? 9.707 -19.169 -28.061 1.00 94.50 84 GLU A O 1
ATOM 617 N N . ALA A 1 85 ? 9.761 -17.109 -27.197 1.00 88.00 85 ALA A N 1
ATOM 618 C CA . ALA A 1 85 ? 10.629 -16.549 -28.233 1.00 88.00 85 ALA A CA 1
ATOM 619 C C . ALA A 1 85 ? 12.110 -16.944 -28.081 1.00 88.00 85 ALA A C 1
ATOM 621 O O . ALA A 1 85 ? 12.899 -16.724 -29.005 1.00 88.00 85 ALA A O 1
ATOM 622 N N . ALA A 1 86 ? 12.500 -17.469 -26.917 1.00 84.06 86 ALA A N 1
ATOM 623 C CA . ALA A 1 86 ? 13.857 -17.922 -26.630 1.00 84.06 86 ALA A CA 1
ATOM 624 C C . ALA A 1 86 ? 14.097 -19.409 -26.973 1.00 84.06 86 ALA A C 1
ATOM 626 O O . ALA A 1 86 ? 15.245 -19.856 -26.882 1.00 84.06 86 ALA A O 1
ATOM 627 N N . GLU A 1 87 ? 13.049 -20.152 -27.357 1.00 63.47 87 GLU A N 1
ATOM 628 C CA . GLU A 1 87 ? 13.111 -21.522 -27.903 1.00 63.47 87 GLU A CA 1
ATOM 629 C C . GLU A 1 87 ? 13.297 -21.543 -29.431 1.00 63.47 87 GLU A C 1
ATOM 631 O O . GLU A 1 87 ? 14.054 -22.425 -29.907 1.00 63.47 87 GLU A O 1
#